Protein AF-A0A7J8XNC7-F1 (afdb_monomer_lite)

Secondary structure (DSSP, 8-state):
--------PPPP---TTTGGGG-HHHHHHHHHHHHHHHHHHHHHH---HHHHHHHHHHHHHHHHHHHH--

Organism: Gossypium aridum (NCBI:txid34290)

Structure (mmCIF, N/CA/C/O backbone):
data_AF-A0A7J8XNC7-F1
#
_entry.id   AF-A0A7J8XNC7-F1
#
loop_
_atom_site.group_PDB
_atom_site.id
_atom_site.type_symbol
_atom_site.label_atom_id
_atom_site.label_alt_id
_atom_site.label_comp_id
_atom_site.label_asym_id
_atom_site.label_entity_id
_atom_site.label_seq_id
_atom_site.pdbx_PDB_ins_code
_atom_site.Cartn_x
_atom_site.Cartn_y
_atom_site.Cartn_z
_atom_site.occupancy
_atom_site.B_iso_or_equiv
_atom_site.auth_seq_id
_atom_site.auth_comp_id
_atom_site.auth_asym_id
_atom_site.auth_atom_id
_atom_site.pdbx_PDB_model_num
ATOM 1 N N . MET A 1 1 ? 10.033 -1.637 -48.301 1.00 46.47 1 MET A N 1
ATOM 2 C CA . MET A 1 1 ? 9.592 -1.956 -46.927 1.00 46.47 1 MET A CA 1
ATOM 3 C C . MET A 1 1 ? 10.547 -1.251 -45.979 1.00 46.47 1 MET A C 1
ATOM 5 O O . MET A 1 1 ? 11.740 -1.511 -46.090 1.00 46.47 1 MET A O 1
ATOM 9 N N . PRO A 1 2 ? 10.090 -0.289 -45.164 1.00 53.66 2 PRO A N 1
ATOM 10 C CA . PRO A 1 2 ? 10.976 0.411 -44.248 1.00 53.66 2 PRO A CA 1
ATOM 11 C C . PRO A 1 2 ? 11.502 -0.574 -43.199 1.00 53.66 2 PRO A C 1
ATOM 13 O O . PRO A 1 2 ? 10.779 -1.435 -42.703 1.00 53.66 2 PRO A O 1
ATOM 16 N N . ASN A 1 3 ? 12.798 -0.476 -42.939 1.00 56.97 3 ASN A N 1
ATOM 17 C CA . ASN A 1 3 ? 13.552 -1.301 -42.010 1.00 56.97 3 ASN A CA 1
ATOM 18 C C . ASN A 1 3 ? 13.074 -0.985 -40.572 1.00 56.97 3 ASN A C 1
ATOM 20 O O . ASN A 1 3 ? 13.402 0.065 -40.032 1.00 56.97 3 ASN A O 1
ATOM 24 N N . LEU A 1 4 ? 12.250 -1.863 -39.981 1.00 63.56 4 LEU A N 1
ATOM 25 C CA . LEU A 1 4 ? 11.673 -1.732 -38.628 1.00 63.56 4 LEU A CA 1
ATOM 26 C C . LEU A 1 4 ? 12.641 -2.159 -37.510 1.00 63.56 4 LEU A C 1
ATOM 28 O O . LEU A 1 4 ? 12.211 -2.518 -36.414 1.00 63.56 4 LEU A O 1
ATOM 32 N N . TYR A 1 5 ? 13.948 -2.162 -37.762 1.00 60.47 5 TYR A N 1
ATOM 33 C CA . TYR A 1 5 ? 14.912 -2.497 -36.723 1.00 60.47 5 TYR A CA 1
ATOM 34 C C . TYR A 1 5 ? 15.087 -1.273 -35.831 1.00 60.47 5 TYR A C 1
ATOM 36 O O . TYR A 1 5 ? 15.957 -0.428 -36.041 1.00 60.47 5 TYR A O 1
ATOM 44 N N . VAL A 1 6 ? 14.209 -1.162 -34.831 1.00 69.81 6 VAL A N 1
ATOM 45 C CA . VAL A 1 6 ? 14.419 -0.234 -33.728 1.00 69.81 6 VAL A CA 1
ATOM 46 C C . VAL A 1 6 ? 15.704 -0.670 -33.035 1.00 69.81 6 VAL A C 1
ATOM 48 O O . VAL A 1 6 ? 15.853 -1.823 -32.621 1.00 69.81 6 VAL A O 1
ATOM 51 N N . LYS A 1 7 ? 16.683 0.231 -32.963 1.00 60.62 7 LYS A N 1
ATOM 52 C CA . LYS A 1 7 ? 17.874 -0.016 -32.162 1.00 60.62 7 LYS A CA 1
ATOM 53 C C . LYS A 1 7 ? 17.403 -0.088 -30.711 1.00 60.62 7 LYS A C 1
ATOM 55 O O . LYS A 1 7 ? 17.097 0.944 -30.120 1.00 60.62 7 LYS A O 1
ATOM 60 N N . ALA A 1 8 ? 17.309 -1.294 -30.156 1.00 61.41 8 ALA A N 1
ATOM 61 C CA . ALA A 1 8 ? 17.135 -1.463 -28.724 1.00 61.41 8 ALA A CA 1
ATOM 62 C C . ALA A 1 8 ? 18.409 -0.920 -28.070 1.00 61.41 8 ALA A C 1
ATOM 64 O O . ALA A 1 8 ? 19.459 -1.565 -28.085 1.00 61.41 8 ALA A O 1
ATOM 65 N N . VAL A 1 9 ? 18.349 0.330 -27.608 1.00 65.94 9 VAL A N 1
ATOM 66 C CA . VAL A 1 9 ? 19.371 0.887 -26.724 1.00 65.94 9 VAL A CA 1
ATOM 67 C C . VAL A 1 9 ? 19.466 -0.087 -25.548 1.00 65.94 9 VAL A C 1
ATOM 69 O O . VAL A 1 9 ? 18.414 -0.464 -25.024 1.00 65.94 9 VAL A O 1
ATOM 72 N N . PRO A 1 10 ? 20.674 -0.560 -25.183 1.00 63.72 10 PRO A N 1
ATOM 73 C CA . PRO A 1 10 ? 20.820 -1.444 -24.039 1.00 63.72 10 PRO A CA 1
ATOM 74 C C . PRO A 1 10 ? 20.096 -0.806 -22.850 1.00 63.72 10 PRO A C 1
ATOM 76 O O . PRO A 1 10 ? 20.245 0.408 -22.664 1.00 63.72 10 PRO A O 1
ATOM 79 N N . PRO A 1 11 ? 19.269 -1.565 -22.108 1.00 65.81 11 PRO A N 1
ATOM 80 C CA . PRO A 1 11 ? 18.566 -1.015 -20.961 1.00 65.81 11 PRO A CA 1
ATOM 81 C C . PRO A 1 11 ? 19.596 -0.323 -20.072 1.00 65.81 11 PRO A C 1
ATOM 83 O O . PRO A 1 11 ? 20.685 -0.858 -19.855 1.00 65.81 11 PRO A O 1
ATOM 86 N N . ALA A 1 12 ? 19.284 0.905 -19.650 1.00 70.75 12 ALA A N 1
ATOM 87 C CA . ALA A 1 12 ? 20.149 1.630 -18.732 1.00 70.75 12 ALA A CA 1
ATOM 88 C C . ALA A 1 12 ? 20.449 0.721 -17.533 1.00 70.75 12 ALA A C 1
ATOM 90 O O . ALA A 1 12 ? 19.551 0.003 -17.087 1.00 70.75 12 ALA A O 1
ATOM 91 N N . ASP A 1 13 ? 21.693 0.736 -17.048 1.00 72.94 13 ASP A N 1
ATOM 92 C CA . ASP A 1 13 ? 22.084 0.041 -15.820 1.00 72.94 13 ASP A CA 1
ATOM 93 C C . ASP A 1 13 ? 21.374 0.728 -14.647 1.00 72.94 13 ASP A C 1
ATOM 95 O O . ASP A 1 13 ? 21.864 1.680 -14.036 1.00 72.94 13 ASP A O 1
ATOM 99 N N . LEU A 1 14 ? 20.110 0.352 -14.466 1.00 76.00 14 LEU A N 1
ATOM 100 C CA . LEU A 1 14 ? 19.236 0.889 -13.450 1.00 76.00 14 LEU A CA 1
ATOM 101 C C . LEU A 1 14 ? 19.611 0.218 -12.142 1.00 76.00 14 LEU A C 1
ATOM 103 O O . LEU A 1 14 ? 19.796 -0.994 -12.057 1.00 76.00 14 LEU A O 1
ATOM 107 N N . ASN A 1 15 ? 19.688 1.029 -11.096 1.00 80.62 15 ASN A N 1
ATOM 108 C CA . ASN A 1 15 ? 19.861 0.514 -9.754 1.00 80.62 15 ASN A CA 1
ATOM 109 C C . ASN A 1 15 ? 18.760 -0.521 -9.468 1.00 80.62 15 ASN A C 1
ATOM 111 O O . ASN A 1 15 ? 17.574 -0.179 -9.496 1.00 80.62 15 ASN A O 1
ATOM 115 N N . ARG A 1 16 ? 19.153 -1.763 -9.161 1.00 79.31 16 ARG A N 1
ATOM 116 C CA . ARG A 1 16 ? 18.230 -2.887 -8.915 1.00 79.31 16 ARG A CA 1
ATOM 117 C C . ARG A 1 16 ? 17.201 -2.594 -7.824 1.00 79.31 16 ARG A C 1
ATOM 119 O O . ARG A 1 16 ? 16.086 -3.096 -7.856 1.00 79.31 16 ARG A O 1
ATOM 126 N N . ASN A 1 17 ? 17.528 -1.696 -6.896 1.00 79.88 17 ASN A N 1
ATOM 127 C CA . ASN A 1 17 ? 16.607 -1.293 -5.830 1.00 79.88 17 ASN A CA 1
ATOM 128 C C . ASN A 1 17 ? 15.455 -0.399 -6.330 1.00 79.88 17 ASN A C 1
ATOM 130 O O . ASN A 1 17 ? 14.452 -0.242 -5.637 1.00 79.88 17 ASN A O 1
ATOM 134 N N . THR A 1 18 ? 15.595 0.209 -7.510 1.00 80.56 18 THR A N 1
ATOM 135 C CA . THR A 1 18 ? 14.645 1.182 -8.075 1.00 80.56 18 THR A CA 1
ATOM 136 C C . THR A 1 18 ? 14.181 0.835 -9.485 1.00 80.56 18 THR A C 1
ATOM 138 O O . THR A 1 18 ? 13.268 1.476 -9.991 1.00 80.56 18 THR A O 1
ATOM 141 N N . GLU A 1 19 ? 14.773 -0.165 -10.139 1.00 83.38 19 GLU A N 1
ATOM 142 C CA . GLU A 1 19 ? 14.423 -0.545 -11.514 1.00 83.38 19 GLU A CA 1
ATOM 143 C C . GLU A 1 19 ? 12.950 -0.950 -11.655 1.00 83.38 19 GLU A C 1
ATOM 145 O O . GLU A 1 19 ? 12.314 -0.679 -12.673 1.00 83.38 19 GLU A O 1
ATOM 150 N N . TRP A 1 20 ? 12.375 -1.518 -10.595 1.00 79.50 20 TRP A N 1
ATOM 151 C CA . TRP A 1 20 ? 10.984 -1.947 -10.565 1.00 79.50 20 TRP A CA 1
ATOM 152 C C . TRP A 1 20 ? 9.980 -0.785 -10.678 1.00 79.50 20 TRP A C 1
ATOM 154 O O . TRP A 1 20 ? 8.847 -1.004 -11.109 1.00 79.50 20 TRP A O 1
ATOM 164 N N . PHE A 1 21 ? 10.396 0.458 -10.390 1.00 77.81 21 PHE A N 1
ATOM 165 C CA . PHE A 1 21 ? 9.571 1.654 -10.611 1.00 77.81 21 PHE A CA 1
ATOM 166 C C . PHE A 1 21 ? 9.250 1.895 -12.086 1.00 77.81 21 PHE A C 1
ATOM 168 O O . PHE A 1 21 ? 8.246 2.534 -12.394 1.00 77.81 21 PHE A O 1
ATOM 175 N N . MET A 1 22 ? 10.080 1.391 -13.000 1.00 84.50 22 MET A N 1
ATOM 176 C CA . MET A 1 22 ? 9.912 1.614 -14.435 1.00 84.50 22 MET A CA 1
ATOM 177 C C . MET A 1 22 ? 8.835 0.712 -15.051 1.00 84.50 22 MET A C 1
ATOM 179 O O . MET A 1 22 ? 8.431 0.938 -16.191 1.00 84.50 22 MET A O 1
ATOM 183 N N . TYR A 1 23 ? 8.342 -0.292 -14.314 1.00 86.56 23 TYR A N 1
ATOM 184 C CA . TYR A 1 23 ? 7.339 -1.234 -14.806 1.00 86.56 23 TYR A CA 1
ATOM 185 C C . TYR A 1 23 ? 5.937 -0.874 -14.281 1.00 86.56 23 TYR A C 1
ATOM 187 O O . TYR A 1 23 ? 5.616 -1.159 -13.123 1.00 86.56 23 TYR A O 1
ATOM 195 N N . PRO A 1 24 ? 5.044 -0.313 -15.122 1.00 87.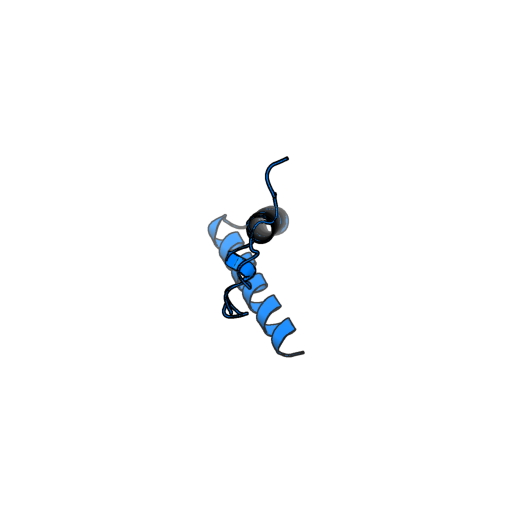38 24 PRO A N 1
ATOM 196 C CA . PRO A 1 24 ? 3.721 0.135 -14.680 1.00 87.38 24 PRO A CA 1
ATOM 197 C C . PRO A 1 24 ? 2.850 -1.006 -14.130 1.00 87.38 24 PRO A C 1
ATOM 199 O O . PRO A 1 24 ? 2.101 -0.801 -13.179 1.00 87.38 24 PRO A O 1
ATOM 202 N N . GLY A 1 25 ? 2.987 -2.224 -14.669 1.00 91.19 25 GLY A N 1
ATOM 203 C CA . GLY A 1 25 ? 2.243 -3.395 -14.190 1.00 91.19 25 GLY A CA 1
ATOM 204 C C . GLY A 1 25 ? 2.623 -3.833 -12.770 1.00 91.19 25 GLY A C 1
ATOM 205 O O . GLY A 1 25 ? 1.751 -4.254 -12.006 1.00 91.19 25 GLY A O 1
ATOM 206 N N . VAL A 1 26 ? 3.896 -3.681 -12.388 1.00 89.94 26 VAL A N 1
ATOM 207 C CA . VAL A 1 26 ? 4.364 -3.953 -11.017 1.00 89.94 26 VAL A CA 1
ATOM 208 C C . VAL A 1 26 ? 3.701 -2.974 -10.053 1.00 89.94 26 VAL A C 1
ATOM 210 O O . VAL A 1 26 ? 3.134 -3.388 -9.045 1.00 89.94 26 VAL A O 1
ATOM 213 N N . TRP A 1 27 ? 3.667 -1.692 -10.418 1.00 90.00 27 TRP A N 1
ATOM 214 C CA . TRP A 1 27 ? 3.001 -0.642 -9.649 1.00 90.00 27 TRP A CA 1
ATOM 215 C C . TRP A 1 27 ? 1.500 -0.875 -9.473 1.00 90.00 27 TRP A C 1
ATOM 217 O O . TRP A 1 27 ? 0.985 -0.768 -8.360 1.00 90.00 27 TRP A O 1
ATOM 227 N N . THR A 1 28 ? 0.788 -1.226 -10.547 1.00 91.38 28 THR A N 1
ATOM 228 C CA . THR A 1 28 ? -0.647 -1.534 -10.468 1.00 91.38 28 THR A CA 1
ATOM 229 C C . THR A 1 28 ? -0.905 -2.694 -9.516 1.00 91.38 28 THR A C 1
ATOM 231 O O . THR A 1 28 ? -1.754 -2.599 -8.633 1.00 91.38 28 THR A O 1
ATOM 234 N N . THR A 1 29 ? -0.136 -3.771 -9.660 1.00 92.44 29 THR A N 1
ATOM 235 C CA . THR A 1 29 ? -0.278 -4.968 -8.829 1.00 92.44 29 THR A CA 1
ATOM 236 C C . THR A 1 29 ? 0.028 -4.657 -7.362 1.00 92.44 29 THR A C 1
ATOM 238 O O . THR A 1 29 ? -0.729 -5.050 -6.478 1.00 92.44 29 THR A O 1
ATOM 241 N N . TYR A 1 30 ? 1.076 -3.872 -7.104 1.00 90.56 30 TYR A N 1
ATOM 242 C CA . TYR A 1 30 ? 1.458 -3.413 -5.770 1.00 90.56 30 TYR A CA 1
ATOM 243 C C . TYR A 1 30 ? 0.347 -2.607 -5.080 1.00 90.56 30 TYR A C 1
ATOM 245 O O . TYR A 1 30 ? -0.029 -2.914 -3.947 1.00 90.56 30 TYR A O 1
ATOM 253 N N . ILE A 1 31 ? -0.238 -1.622 -5.771 1.00 92.31 31 ILE A N 1
ATOM 254 C CA . ILE A 1 31 ? -1.339 -0.814 -5.224 1.00 92.31 31 ILE A CA 1
ATOM 255 C C . ILE A 1 31 ? -2.560 -1.691 -4.925 1.00 92.31 31 ILE A C 1
ATOM 257 O O . ILE A 1 31 ? -3.176 -1.536 -3.871 1.00 92.31 31 ILE A O 1
ATOM 261 N N . LEU A 1 32 ? -2.904 -2.624 -5.820 1.00 95.00 32 LEU A N 1
ATOM 262 C CA . LEU A 1 32 ? -4.027 -3.540 -5.608 1.00 95.00 32 LEU A CA 1
ATOM 263 C C . LEU A 1 32 ? -3.809 -4.415 -4.369 1.00 95.00 32 LEU A C 1
ATOM 265 O O . LEU A 1 32 ? -4.715 -4.533 -3.544 1.00 95.00 32 LEU A O 1
ATOM 269 N N . PHE A 1 33 ? -2.610 -4.974 -4.194 1.00 93.81 33 PHE A N 1
ATOM 270 C CA . PHE A 1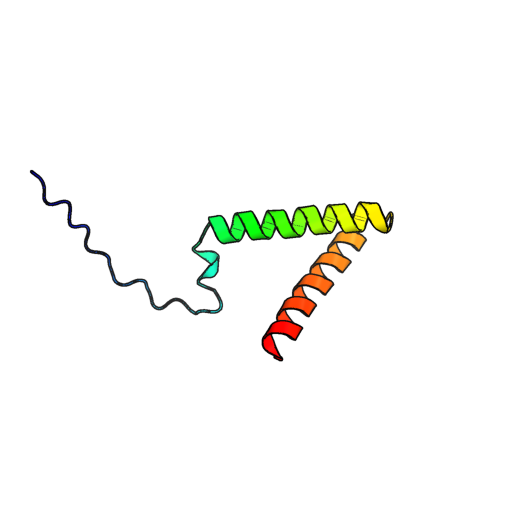 33 ? -2.275 -5.757 -3.005 1.00 93.81 33 PHE A CA 1
ATOM 271 C C . PHE A 1 33 ? -2.399 -4.945 -1.716 1.00 93.81 33 PHE A C 1
ATOM 273 O O . PHE A 1 33 ? -3.021 -5.419 -0.760 1.00 93.81 33 PHE A O 1
ATOM 280 N N . LEU A 1 34 ? -1.870 -3.719 -1.683 1.00 93.19 34 LEU A N 1
ATOM 281 C CA . LEU A 1 34 ? -2.014 -2.834 -0.524 1.00 93.19 34 LEU A CA 1
ATOM 282 C C . LEU A 1 34 ? -3.482 -2.510 -0.236 1.00 93.19 34 LEU A C 1
ATOM 284 O O . LEU A 1 34 ? -3.908 -2.560 0.917 1.00 93.19 34 LEU A O 1
ATOM 288 N N . PHE A 1 35 ? -4.264 -2.219 -1.274 1.00 93.94 35 PHE A N 1
ATOM 289 C CA . PHE A 1 35 ? -5.671 -1.863 -1.139 1.00 93.94 35 PHE A CA 1
ATOM 290 C C . PHE A 1 35 ? -6.511 -3.017 -0.580 1.00 93.94 35 PHE A C 1
ATOM 292 O O . PHE A 1 35 ? -7.239 -2.832 0.394 1.00 93.94 35 PHE A O 1
ATOM 299 N N . PHE A 1 36 ? -6.381 -4.226 -1.132 1.00 95.56 36 PHE A N 1
ATOM 300 C CA . PHE A 1 36 ? -7.113 -5.389 -0.623 1.00 95.56 36 PHE A CA 1
ATOM 301 C C . PHE A 1 36 ? -6.654 -5.802 0.778 1.00 95.56 36 PHE A C 1
ATOM 303 O O . PHE A 1 36 ? -7.495 -6.151 1.605 1.00 95.56 36 PHE A O 1
ATOM 310 N N . SER A 1 37 ? -5.357 -5.699 1.082 1.00 93.81 37 SER A N 1
ATOM 311 C CA . SER A 1 37 ? -4.846 -5.940 2.439 1.00 93.81 37 SER A CA 1
ATOM 312 C C . SER A 1 37 ? -5.441 -4.949 3.439 1.00 93.81 37 SER A C 1
ATOM 314 O O . SER A 1 37 ? -5.846 -5.331 4.534 1.00 93.81 37 SER A O 1
ATOM 316 N N . TRP A 1 38 ? -5.564 -3.681 3.047 1.00 94.56 38 TRP A N 1
ATOM 317 C CA . TRP A 1 38 ? -6.188 -2.647 3.865 1.00 94.56 38 TRP A CA 1
ATOM 318 C C . TRP A 1 38 ? -7.675 -2.915 4.111 1.00 94.56 38 TRP A C 1
ATOM 320 O O . TRP A 1 38 ? -8.118 -2.851 5.258 1.00 94.56 38 TRP A O 1
ATOM 330 N N . LEU A 1 39 ? -8.431 -3.307 3.080 1.00 95.06 39 LEU A N 1
ATOM 331 C CA . LEU A 1 39 ? -9.831 -3.723 3.233 1.00 95.06 39 LEU A CA 1
ATOM 332 C C . LEU A 1 39 ? -9.980 -4.947 4.147 1.00 95.06 39 LEU A C 1
ATOM 334 O O . LEU A 1 39 ? -10.900 -4.997 4.962 1.00 95.06 39 LEU A O 1
ATOM 338 N N . LEU A 1 40 ? -9.070 -5.916 4.045 1.00 94.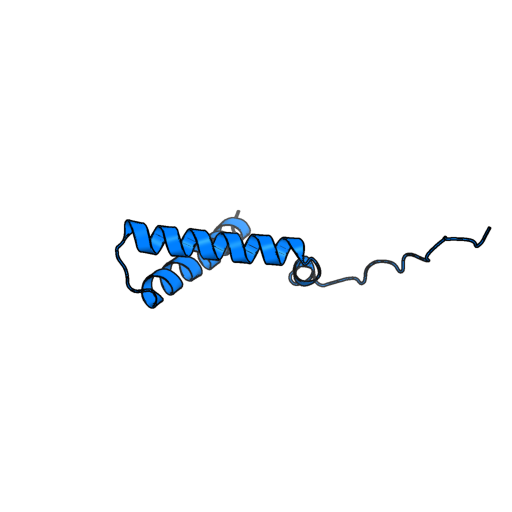94 40 LEU A N 1
ATOM 339 C CA . LEU A 1 40 ? -9.071 -7.112 4.884 1.00 94.94 40 LEU A CA 1
ATOM 340 C C . LEU A 1 40 ? -8.831 -6.763 6.359 1.00 94.94 40 LEU A C 1
ATOM 342 O O . LEU A 1 40 ? -9.581 -7.214 7.223 1.00 94.94 40 LEU A O 1
ATOM 346 N N . VAL A 1 41 ? -7.848 -5.909 6.654 1.00 94.19 41 VAL A N 1
ATOM 347 C CA . VAL A 1 41 ? -7.580 -5.442 8.026 1.00 94.19 41 VAL A CA 1
ATOM 348 C C . VAL A 1 41 ? -8.777 -4.667 8.582 1.00 94.19 41 VAL A C 1
ATOM 350 O O . VAL A 1 41 ? -9.190 -4.918 9.715 1.00 94.19 41 VAL A O 1
ATOM 353 N N . LEU A 1 42 ? -9.390 -3.791 7.781 1.00 94.00 42 LEU A N 1
ATOM 354 C CA . LEU A 1 42 ? -10.617 -3.095 8.172 1.00 94.00 42 LEU A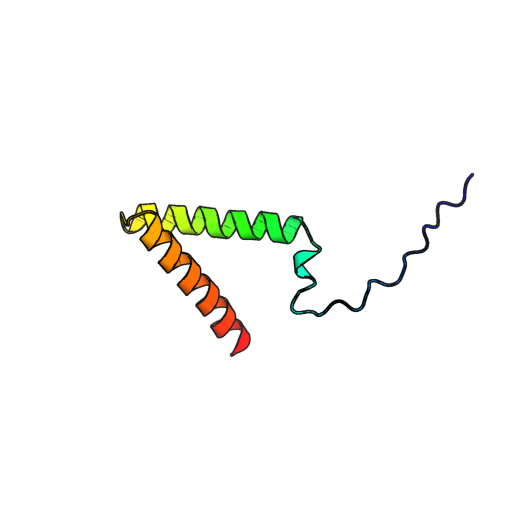 CA 1
ATOM 355 C C . LEU A 1 42 ? -11.753 -4.063 8.504 1.00 94.00 42 LEU A C 1
ATOM 357 O O . LEU A 1 42 ? -12.414 -3.898 9.527 1.00 94.00 42 LEU A O 1
ATOM 361 N N . SER A 1 43 ? -11.961 -5.077 7.663 1.00 91.81 43 SER A N 1
ATOM 362 C CA . SER A 1 43 ? -13.035 -6.053 7.839 1.00 91.81 43 SER A CA 1
ATOM 363 C C . SER A 1 43 ? -12.834 -6.952 9.059 1.00 91.81 43 SER A C 1
ATOM 365 O O . SER A 1 43 ? -13.819 -7.313 9.695 1.00 91.81 43 SER A O 1
ATOM 367 N N . ILE A 1 44 ? -11.598 -7.354 9.367 1.00 94.25 44 ILE A N 1
ATOM 368 C CA . ILE A 1 44 ? -11.309 -8.298 10.459 1.00 94.25 44 ILE A CA 1
ATOM 369 C C . ILE A 1 44 ? -11.278 -7.588 11.811 1.00 94.25 44 ILE A C 1
ATOM 371 O O . ILE A 1 44 ? -11.844 -8.082 12.782 1.00 94.25 44 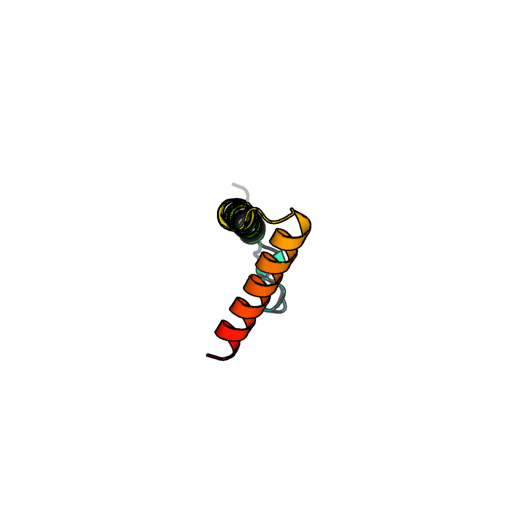ILE A O 1
ATOM 375 N N . PHE A 1 45 ? -10.608 -6.438 11.888 1.00 89.88 45 PHE A N 1
ATOM 376 C CA . PHE A 1 45 ? -10.349 -5.766 13.161 1.00 89.88 45 PHE A CA 1
ATOM 377 C C . PHE A 1 45 ? -11.369 -4.673 13.493 1.00 89.88 45 PHE A C 1
ATOM 379 O O . PHE A 1 45 ? -11.344 -4.154 14.607 1.00 89.88 45 PHE A O 1
ATOM 386 N N . GLY A 1 46 ? -12.232 -4.275 12.547 1.00 86.94 46 GLY A N 1
ATOM 387 C CA . GLY A 1 46 ? -13.142 -3.136 12.731 1.00 86.94 46 GLY A CA 1
ATOM 388 C C . GLY A 1 46 ? -12.399 -1.834 13.057 1.00 86.94 46 GLY A C 1
ATOM 389 O O . GLY A 1 46 ? -12.935 -0.948 13.719 1.00 86.94 46 GLY A O 1
ATOM 390 N N . SER A 1 47 ? -11.126 -1.748 12.659 1.00 89.75 47 SER A N 1
ATOM 391 C CA . SER A 1 47 ? -10.220 -0.656 13.001 1.00 89.75 47 SER A CA 1
ATOM 392 C C . SER A 1 47 ? -10.566 0.626 12.251 1.00 89.75 47 SER A C 1
ATOM 394 O O . SER A 1 47 ? -11.166 0.589 11.179 1.00 89.75 47 SER A O 1
ATOM 396 N N . SER A 1 48 ? -10.099 1.771 12.750 1.00 93.19 48 SER A N 1
ATOM 397 C CA . SER A 1 48 ? -10.180 3.005 11.971 1.00 93.19 48 SER A CA 1
ATOM 398 C C . SER A 1 48 ? -9.355 2.896 10.670 1.00 93.19 48 SER A C 1
ATOM 400 O O . SER A 1 48 ? -8.321 2.218 10.651 1.00 93.19 48 SER A O 1
ATOM 402 N N . PRO A 1 49 ? -9.754 3.606 9.596 1.00 90.75 49 PRO A N 1
ATOM 403 C CA . PRO A 1 49 ? -9.001 3.714 8.340 1.00 90.75 49 PRO A CA 1
ATOM 404 C C . PRO A 1 49 ? -7.498 3.967 8.517 1.00 90.75 49 PRO A C 1
ATOM 406 O O . PRO A 1 49 ? -6.676 3.331 7.855 1.00 90.75 49 PRO A O 1
ATOM 409 N N . GLY A 1 50 ? -7.143 4.864 9.444 1.00 92.12 50 GLY A N 1
ATOM 410 C CA . GLY A 1 50 ? -5.753 5.207 9.741 1.00 92.12 50 GLY A CA 1
ATOM 411 C C . GLY A 1 50 ? -4.986 4.072 10.419 1.00 92.12 50 GLY A C 1
ATOM 412 O O . GLY A 1 50 ? -3.848 3.802 10.051 1.00 92.12 50 GLY A O 1
ATOM 413 N N . MET A 1 51 ? -5.613 3.355 11.354 1.00 92.75 51 MET A N 1
ATOM 414 C CA . MET A 1 51 ? -4.964 2.233 12.037 1.00 92.75 51 MET A CA 1
ATOM 415 C C . MET A 1 51 ? -4.748 1.044 11.094 1.00 92.75 51 MET A C 1
ATOM 417 O O . MET A 1 51 ? -3.665 0.460 11.090 1.00 92.75 51 MET A O 1
ATOM 421 N N . ALA A 1 52 ? -5.730 0.737 10.239 1.00 92.69 52 ALA A N 1
ATOM 422 C CA . ALA A 1 52 ? -5.572 -0.279 9.201 1.00 92.69 52 ALA A CA 1
ATOM 423 C C . ALA A 1 52 ? -4.400 0.047 8.264 1.00 92.69 52 ALA A C 1
ATOM 425 O O . ALA A 1 52 ? -3.615 -0.833 7.915 1.00 92.69 52 ALA A O 1
ATOM 426 N N . TRP A 1 53 ? -4.239 1.324 7.903 1.00 93.62 53 TRP A N 1
ATOM 427 C CA . TRP A 1 53 ? -3.117 1.777 7.084 1.00 93.62 53 TRP A CA 1
ATOM 428 C C . TRP A 1 53 ? -1.769 1.541 7.772 1.00 93.62 53 TRP A C 1
ATOM 430 O O . TRP A 1 53 ? -0.850 1.004 7.152 1.00 93.62 53 TRP A O 1
ATOM 440 N N . THR A 1 54 ? -1.648 1.876 9.060 1.00 94.56 54 THR A N 1
ATOM 441 C CA . THR A 1 54 ? -0.424 1.627 9.835 1.00 94.56 54 THR A CA 1
ATOM 442 C C . THR A 1 54 ? -0.078 0.140 9.880 1.00 94.56 54 THR A C 1
ATOM 444 O O . THR A 1 54 ? 1.069 -0.218 9.623 1.00 94.56 54 THR A O 1
ATOM 447 N N . ILE A 1 55 ? -1.056 -0.731 10.143 1.00 92.69 55 ILE A N 1
ATOM 448 C CA . ILE A 1 55 ? -0.847 -2.186 10.221 1.00 92.69 55 ILE A CA 1
ATOM 449 C C . ILE A 1 55 ? -0.342 -2.743 8.885 1.00 92.69 55 ILE A C 1
ATOM 451 O O . ILE A 1 55 ? 0.650 -3.470 8.866 1.00 92.69 55 ILE A O 1
ATOM 455 N N . VAL A 1 56 ? -0.978 -2.377 7.767 1.00 94.31 56 VAL A N 1
ATOM 456 C CA . VAL A 1 56 ? -0.573 -2.847 6.430 1.00 94.31 56 VAL A CA 1
ATOM 457 C C . VAL A 1 56 ? 0.848 -2.400 6.083 1.00 94.31 56 VAL A C 1
ATOM 459 O O . VAL A 1 56 ? 1.627 -3.204 5.580 1.00 94.31 56 VAL A O 1
ATOM 462 N N . ASN A 1 57 ? 1.221 -1.153 6.388 1.00 91.81 57 ASN A N 1
ATOM 463 C CA . ASN A 1 57 ? 2.574 -0.664 6.111 1.00 91.81 57 ASN A CA 1
ATOM 464 C C . ASN A 1 57 ? 3.622 -1.361 6.984 1.00 91.81 57 ASN A C 1
ATOM 466 O O . ASN A 1 57 ? 4.662 -1.764 6.473 1.00 91.81 57 ASN A O 1
ATOM 470 N N . LEU A 1 58 ? 3.344 -1.567 8.276 1.00 93.69 58 LEU A N 1
ATOM 471 C CA . LEU A 1 58 ? 4.240 -2.317 9.160 1.00 93.69 58 LEU A CA 1
ATOM 472 C C . LEU A 1 58 ? 4.441 -3.757 8.671 1.00 93.69 58 LEU A C 1
ATOM 474 O O . LEU A 1 58 ? 5.574 -4.227 8.623 1.00 93.69 58 LEU A O 1
ATOM 478 N N . ALA A 1 59 ? 3.366 -4.434 8.257 1.00 90.69 59 ALA A N 1
ATOM 479 C CA . ALA A 1 59 ? 3.442 -5.777 7.687 1.00 90.69 59 ALA A CA 1
ATOM 480 C C . ALA A 1 59 ? 4.229 -5.803 6.365 1.00 90.69 59 ALA A C 1
ATOM 482 O O . ALA A 1 59 ? 5.034 -6.707 6.153 1.00 90.69 59 ALA A O 1
ATOM 483 N N . HIS A 1 60 ? 4.051 -4.795 5.505 1.00 89.69 60 HIS A N 1
ATOM 484 C CA . HIS A 1 60 ? 4.794 -4.668 4.252 1.00 89.69 60 HIS A CA 1
ATOM 485 C C . HIS A 1 60 ? 6.305 -4.498 4.489 1.00 89.69 60 HIS A C 1
ATOM 487 O O . HIS A 1 60 ? 7.102 -5.233 3.905 1.00 89.69 60 HIS A O 1
ATOM 493 N N . PHE A 1 61 ? 6.702 -3.593 5.393 1.00 87.56 61 PHE A N 1
ATOM 494 C CA . PHE A 1 61 ? 8.110 -3.408 5.760 1.00 87.56 61 PHE A CA 1
ATOM 495 C C . PHE A 1 61 ? 8.711 -4.659 6.408 1.00 87.56 61 PHE A C 1
ATOM 497 O O . PHE A 1 61 ? 9.852 -5.015 6.115 1.00 87.56 61 PHE A O 1
ATOM 504 N N . LEU A 1 62 ? 7.948 -5.341 7.267 1.00 90.62 62 LEU A N 1
ATOM 505 C CA . LEU A 1 62 ? 8.400 -6.564 7.921 1.00 90.62 62 LEU A CA 1
ATOM 506 C C . LEU A 1 62 ? 8.596 -7.709 6.919 1.00 90.62 62 LEU A C 1
ATOM 508 O O . LEU A 1 62 ? 9.599 -8.409 7.006 1.00 90.62 62 LEU A O 1
ATOM 512 N N . GLY A 1 63 ? 7.682 -7.880 5.959 1.00 82.50 63 GLY A N 1
ATOM 513 C CA . GLY A 1 63 ? 7.810 -8.888 4.904 1.00 82.50 63 GLY A CA 1
ATOM 514 C C . GLY A 1 63 ? 9.090 -8.70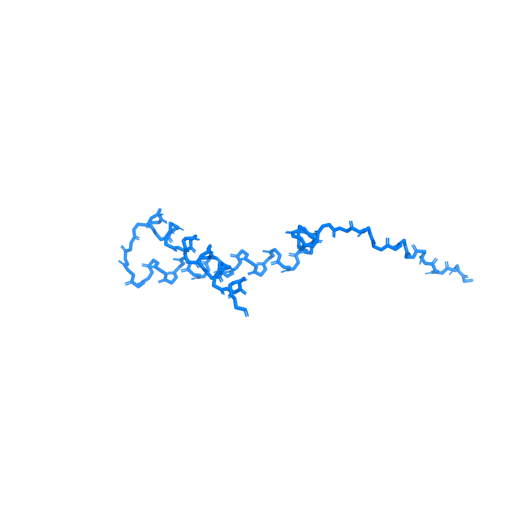3 4.091 1.00 82.50 63 GLY A C 1
ATOM 515 O O . GLY A 1 63 ? 9.856 -9.650 3.937 1.00 82.50 63 GLY A O 1
ATOM 516 N N . PHE A 1 64 ? 9.378 -7.464 3.679 1.00 80.31 64 PHE A N 1
ATOM 517 C CA . PHE A 1 64 ? 10.627 -7.137 2.990 1.00 80.31 64 PHE A CA 1
ATOM 518 C C . PHE A 1 64 ? 11.867 -7.446 3.843 1.00 80.31 64 PHE A C 1
ATOM 520 O O . PHE A 1 64 ? 12.837 -8.008 3.343 1.00 80.31 64 PHE A O 1
ATOM 527 N N . TYR A 1 65 ? 11.843 -7.102 5.134 1.00 78.38 65 TYR A N 1
ATOM 528 C CA . TYR A 1 65 ? 12.958 -7.387 6.037 1.00 78.38 65 TYR A CA 1
ATOM 529 C C . TYR A 1 65 ? 13.202 -8.893 6.202 1.00 78.38 65 TYR A C 1
ATOM 531 O O . TYR A 1 65 ? 14.342 -9.342 6.125 1.00 78.38 65 TYR A O 1
ATOM 539 N N . ILE A 1 66 ? 12.137 -9.675 6.397 1.00 78.50 66 ILE A N 1
ATOM 540 C CA . ILE A 1 66 ? 12.227 -11.131 6.555 1.00 78.50 66 ILE A CA 1
ATOM 541 C C . ILE A 1 66 ? 12.792 -11.780 5.287 1.00 78.50 66 ILE A C 1
ATOM 543 O O . ILE A 1 66 ? 13.656 -12.644 5.393 1.00 78.50 66 ILE A O 1
ATOM 547 N N . GLU A 1 67 ? 12.351 -11.347 4.106 1.00 78.25 67 GLU A N 1
ATOM 548 C CA . GLU A 1 67 ? 12.817 -11.887 2.822 1.00 78.25 67 GLU A CA 1
ATOM 549 C C . GLU A 1 67 ? 14.274 -11.515 2.503 1.00 78.25 67 GLU A C 1
ATOM 551 O O . GLU A 1 67 ? 14.956 -12.262 1.817 1.00 78.25 67 GLU A O 1
ATOM 556 N N . GLN A 1 68 ? 14.785 -10.399 3.033 1.00 68.81 68 GLN A N 1
ATOM 557 C CA . GLN A 1 68 ? 16.196 -10.007 2.893 1.00 68.81 68 GLN A CA 1
ATOM 558 C C . GLN A 1 68 ? 17.136 -10.690 3.898 1.00 68.81 68 GLN A C 1
ATOM 560 O O . GLN A 1 68 ? 18.343 -10.755 3.669 1.00 68.81 68 GLN A O 1
ATOM 565 N N . CYS A 1 69 ? 16.621 -11.152 5.038 1.00 66.50 69 CYS A N 1
ATOM 566 C CA . CYS A 1 69 ? 17.414 -11.851 6.052 1.00 66.50 69 CYS A CA 1
ATOM 567 C C . CYS A 1 69 ? 17.568 -13.358 5.790 1.00 66.50 69 CYS A C 1
ATOM 569 O O . CYS A 1 69 ? 18.269 -14.022 6.558 1.00 66.50 69 CYS A O 1
ATOM 571 N N . HIS A 1 70 ? 16.918 -13.887 4.755 1.00 52.16 70 HIS A N 1
ATOM 572 C CA . HIS A 1 70 ? 16.899 -15.303 4.400 1.00 52.16 70 HIS A CA 1
ATOM 573 C C . HIS A 1 70 ? 17.555 -15.545 3.034 1.00 52.16 70 HIS A C 1
ATOM 575 O O . HIS A 1 70 ? 18.063 -16.674 2.833 1.00 52.16 70 HIS A O 1
#

Radius of gyration: 18.93 Å; chains: 1; bounding box: 35×20×60 Å

pLDDT: mean 82.89, std 12.68, range [46.47, 95.56]

InterPro domains:
  IPR007203 ORMDL family [PF04061] (15-66)
  IPR007203 ORMDL family [PTHR12665] (2-66)

Sequence (70 aa):
MPNLYVKAVPPADLNRNTEWFMYPGVWTTYILFLFFSWLLVLSIFGSSPGMAWTIVNLAHFLGFYIEQCH

Foldseek 3Di:
DDDPPDPPDPPPPDDPVCPLVVDVVSVVVVVVVLVVQLVVLCVPVVDPSVVSNVVSVVVVVVVVVVVVVD